Protein AF-A0A354TNU0-F1 (afdb_monomer_lite)

Foldseek 3Di:
DVLLVVLVVLVVVVCCCCCVVPVVPPVVVVVCCVVPVLVVLSVVLNVLSVVLNVCPDPVNCVVCPPVNVVSVVCNVVSVVSVVSSVVVVVVVVVVVD

pLDDT: mean 89.35, std 8.28, range [51.47, 96.75]

Structure (mmCIF, N/CA/C/O backbone):
data_AF-A0A354TNU0-F1
#
_entry.id   AF-A0A354TNU0-F1
#
loop_
_atom_site.group_PDB
_atom_site.id
_atom_site.type_symbol
_atom_site.label_atom_id
_atom_site.label_alt_id
_atom_site.label_comp_id
_atom_site.label_asym_id
_atom_site.label_entity_id
_atom_site.label_seq_id
_atom_site.pdbx_PDB_ins_code
_atom_site.Cartn_x
_atom_site.Cartn_y
_atom_site.Cartn_z
_atom_site.occupancy
_atom_site.B_iso_or_equiv
_atom_site.auth_seq_id
_atom_site.auth_comp_id
_atom_site.auth_asym_id
_atom_site.auth_atom_id
_atom_site.pdbx_PDB_model_num
ATOM 1 N N . MET A 1 1 ? 1.035 -1.584 16.804 1.00 77.75 1 MET A N 1
ATOM 2 C CA . MET A 1 1 ? 2.180 -0.935 16.127 1.00 77.75 1 MET A CA 1
ATOM 3 C C . MET A 1 1 ? 2.635 -1.690 14.886 1.00 77.75 1 MET A C 1
ATOM 5 O O . MET A 1 1 ? 2.832 -1.035 13.877 1.00 77.75 1 MET A O 1
ATOM 9 N N . LEU A 1 2 ? 2.720 -3.029 14.902 1.00 86.31 2 LEU A N 1
ATOM 10 C CA . LEU A 1 2 ? 3.141 -3.830 13.735 1.00 86.31 2 LEU A CA 1
ATOM 11 C C . LEU A 1 2 ? 2.431 -3.470 12.414 1.00 86.31 2 LEU A C 1
ATOM 13 O O . LEU A 1 2 ? 3.100 -3.310 11.405 1.00 86.31 2 LEU A O 1
ATOM 17 N N . GLY A 1 3 ? 1.109 -3.255 12.417 1.00 87.81 3 GLY A N 1
ATOM 18 C CA . GLY A 1 3 ? 0.381 -2.865 11.197 1.00 87.81 3 GLY A CA 1
ATOM 19 C C . GLY A 1 3 ? 0.778 -1.496 10.623 1.00 87.81 3 GLY A C 1
ATOM 20 O O . GLY A 1 3 ? 0.813 -1.329 9.410 1.00 87.81 3 GLY A O 1
ATOM 21 N N . LEU A 1 4 ? 1.137 -0.531 11.478 1.00 89.06 4 LEU A N 1
ATOM 22 C CA . LEU A 1 4 ? 1.638 0.775 11.032 1.00 89.06 4 LEU A CA 1
ATOM 23 C C . LEU A 1 4 ? 3.056 0.663 10.468 1.00 89.06 4 LEU A C 1
ATOM 25 O O . LEU A 1 4 ? 3.352 1.281 9.451 1.00 89.06 4 LEU A O 1
ATOM 29 N N . PHE A 1 5 ? 3.908 -0.165 11.080 1.00 93.44 5 PHE A N 1
ATOM 30 C CA . PHE A 1 5 ? 5.222 -0.483 10.518 1.00 93.44 5 PHE A CA 1
ATOM 31 C C . PHE A 1 5 ? 5.105 -1.207 9.173 1.00 93.44 5 PHE A C 1
ATOM 33 O O . PHE A 1 5 ? 5.832 -0.869 8.247 1.00 93.44 5 PHE A O 1
ATOM 40 N N . ALA A 1 6 ? 4.165 -2.144 9.034 1.00 93.31 6 ALA A N 1
ATOM 41 C CA . ALA A 1 6 ? 3.905 -2.817 7.764 1.00 93.31 6 ALA A CA 1
ATOM 42 C C . ALA A 1 6 ? 3.503 -1.820 6.665 1.00 93.31 6 ALA A C 1
ATOM 44 O O . ALA A 1 6 ? 4.054 -1.868 5.571 1.00 93.31 6 ALA A O 1
ATOM 45 N N . LEU A 1 7 ? 2.609 -0.868 6.966 1.00 94.56 7 LEU A N 1
ATOM 46 C CA . LEU A 1 7 ? 2.256 0.203 6.030 1.00 94.56 7 LEU A CA 1
ATOM 47 C C . LEU A 1 7 ? 3.452 1.109 5.699 1.00 94.56 7 LEU A C 1
ATOM 49 O O . LEU A 1 7 ? 3.628 1.485 4.542 1.00 94.56 7 LEU A O 1
ATOM 53 N N . PHE A 1 8 ? 4.274 1.457 6.691 1.00 95.31 8 PHE A N 1
ATOM 54 C CA . PHE A 1 8 ? 5.482 2.252 6.473 1.00 95.31 8 PHE A CA 1
ATOM 55 C C . PHE A 1 8 ? 6.432 1.559 5.489 1.00 95.31 8 PHE A C 1
ATOM 57 O O . PHE A 1 8 ? 6.776 2.142 4.463 1.00 95.31 8 PHE A O 1
ATOM 64 N N . TYR A 1 9 ? 6.779 0.294 5.741 1.00 95.81 9 TYR A N 1
ATOM 65 C CA . TYR A 1 9 ? 7.633 -0.484 4.842 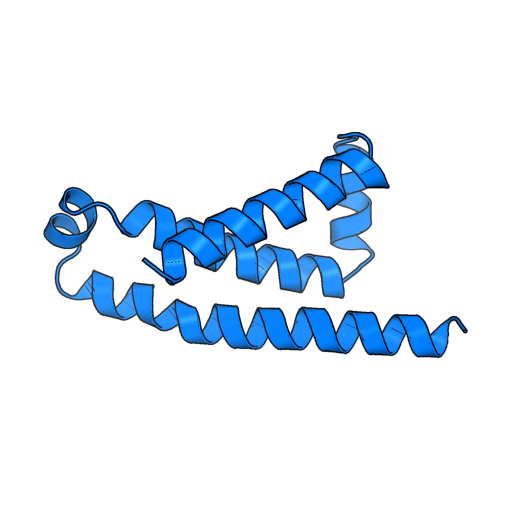1.00 95.81 9 TYR A CA 1
ATOM 66 C C . TYR A 1 9 ? 7.008 -0.663 3.457 1.00 95.81 9 TYR A C 1
ATOM 68 O O . TYR A 1 9 ? 7.706 -0.503 2.461 1.00 95.81 9 TYR A O 1
ATOM 76 N N . ALA A 1 10 ? 5.701 -0.922 3.371 1.00 95.50 10 ALA A N 1
ATOM 77 C CA . ALA A 1 10 ? 5.008 -1.036 2.089 1.00 95.50 10 ALA A CA 1
ATOM 78 C C . ALA A 1 10 ? 5.013 0.290 1.302 1.00 95.50 10 ALA A C 1
ATOM 80 O O . ALA A 1 10 ? 5.137 0.283 0.081 1.00 95.50 10 ALA A O 1
ATOM 81 N N . THR A 1 11 ? 4.939 1.433 1.993 1.00 96.06 11 THR A N 1
ATOM 82 C CA . THR A 1 11 ? 5.050 2.761 1.368 1.00 96.06 11 THR A CA 1
ATOM 83 C C . THR A 1 11 ? 6.460 2.995 0.842 1.00 96.06 11 THR A C 1
ATOM 85 O O . THR A 1 11 ? 6.618 3.425 -0.295 1.00 96.06 11 THR A O 1
ATOM 88 N N . VAL A 1 12 ? 7.490 2.673 1.631 1.00 96.75 12 VAL A N 1
ATOM 89 C CA . VAL A 1 12 ? 8.886 2.754 1.176 1.00 96.75 12 VAL A CA 1
ATOM 90 C C . VAL A 1 12 ? 9.110 1.845 -0.032 1.00 96.75 12 VAL A C 1
ATOM 92 O O . VAL A 1 12 ? 9.691 2.286 -1.015 1.00 96.75 12 VAL A O 1
ATOM 95 N N . HIS A 1 13 ? 8.603 0.613 0.002 1.00 94.75 13 HIS A N 1
ATOM 96 C CA . HIS A 1 13 ? 8.694 -0.331 -1.110 1.00 94.75 13 HIS A CA 1
ATOM 97 C C . HIS A 1 13 ? 8.076 0.236 -2.399 1.00 94.75 13 HIS A C 1
ATOM 99 O O . HIS A 1 13 ? 8.730 0.253 -3.440 1.00 94.75 13 HIS A O 1
ATOM 105 N N . LEU A 1 14 ? 6.857 0.778 -2.313 1.00 94.06 14 LEU A N 1
ATOM 106 C CA . LEU A 1 14 ? 6.175 1.410 -3.443 1.00 94.06 14 LEU A CA 1
ATOM 107 C C . LEU A 1 14 ? 6.946 2.632 -3.965 1.00 94.06 14 LEU A C 1
ATOM 109 O O . LEU A 1 14 ? 7.082 2.803 -5.174 1.00 94.06 14 LEU A O 1
ATOM 113 N N . LEU A 1 15 ? 7.501 3.453 -3.070 1.00 94.81 15 LEU A N 1
ATOM 114 C CA . LEU A 1 15 ? 8.316 4.605 -3.454 1.00 94.81 15 LEU A CA 1
ATOM 115 C C . LEU A 1 15 ? 9.615 4.195 -4.142 1.00 94.81 15 LEU A C 1
ATOM 117 O O . LEU A 1 15 ? 10.000 4.846 -5.109 1.00 94.81 15 LEU A O 1
ATOM 121 N N . VAL A 1 16 ? 10.291 3.138 -3.685 1.00 94.62 16 VAL A N 1
ATOM 122 C CA . VAL A 1 16 ? 11.502 2.628 -4.346 1.00 94.62 16 VAL A CA 1
ATOM 123 C C . VAL A 1 16 ? 11.166 2.166 -5.759 1.00 94.62 16 VAL A C 1
ATOM 125 O O . VAL A 1 16 ? 11.845 2.580 -6.690 1.00 94.62 16 VAL A O 1
ATOM 128 N N . TRP A 1 17 ? 10.086 1.402 -5.942 1.00 91.31 17 TRP A N 1
ATOM 129 C CA . TRP A 1 17 ? 9.635 1.002 -7.276 1.00 91.31 17 TRP A CA 1
ATOM 130 C C . TRP A 1 17 ? 9.326 2.218 -8.169 1.00 91.31 17 TRP A C 1
ATOM 132 O O . TRP A 1 17 ? 9.891 2.352 -9.252 1.00 91.31 17 TRP A O 1
ATOM 142 N N . MET A 1 18 ? 8.538 3.185 -7.689 1.00 92.62 18 MET A N 1
ATOM 143 C CA . MET A 1 18 ? 8.218 4.389 -8.471 1.00 92.62 18 MET A CA 1
ATOM 144 C C . MET A 1 18 ? 9.444 5.254 -8.799 1.00 92.62 18 MET A C 1
ATOM 146 O O . MET A 1 18 ? 9.504 5.844 -9.876 1.00 92.62 18 MET A O 1
ATOM 150 N N . SER A 1 19 ? 10.396 5.376 -7.871 1.00 92.44 19 SER A N 1
ATOM 151 C CA . SER A 1 19 ? 11.548 6.274 -8.013 1.00 92.44 19 SER A CA 1
ATOM 152 C C . SER A 1 19 ? 12.710 5.630 -8.761 1.00 92.44 19 SER A C 1
ATOM 154 O O . SER A 1 19 ? 13.151 6.182 -9.764 1.00 92.44 19 SER A O 1
ATOM 156 N N . PHE A 1 20 ? 13.196 4.474 -8.308 1.00 90.25 20 PHE A N 1
ATOM 157 C CA . PHE A 1 20 ? 14.392 3.838 -8.860 1.00 90.25 20 PHE A CA 1
ATOM 158 C C . PHE A 1 20 ? 14.128 3.143 -10.195 1.00 90.25 20 PHE A C 1
ATOM 160 O O . PHE A 1 20 ? 14.974 3.228 -11.079 1.00 90.25 20 PHE A O 1
ATOM 167 N N . LEU A 1 21 ? 12.980 2.473 -10.357 1.00 87.12 21 LEU A N 1
ATOM 168 C CA . LEU A 1 21 ? 12.674 1.749 -11.599 1.00 87.12 21 LEU A CA 1
ATOM 169 C C . LEU A 1 21 ? 12.045 2.664 -12.656 1.00 87.12 21 LEU A C 1
ATOM 171 O O . LEU A 1 21 ? 12.395 2.576 -13.829 1.00 87.12 21 LEU A O 1
ATOM 175 N N . LEU A 1 22 ? 11.150 3.569 -12.248 1.00 90.12 22 LEU A N 1
ATOM 176 C CA . LEU A 1 22 ? 10.336 4.352 -13.188 1.00 90.12 22 LEU A CA 1
ATOM 177 C C . LEU A 1 22 ? 10.622 5.859 -13.195 1.00 90.12 22 LEU A C 1
ATOM 179 O O . LEU A 1 22 ? 10.081 6.574 -14.042 1.00 90.12 22 LEU A O 1
ATOM 183 N N . GLY A 1 23 ? 11.443 6.375 -12.275 1.00 91.31 23 GLY A N 1
ATOM 184 C CA . GLY A 1 23 ? 11.786 7.800 -12.215 1.00 91.31 23 GLY A CA 1
ATOM 185 C C . GLY A 1 23 ? 10.576 8.729 -12.055 1.00 91.31 23 GLY A C 1
ATOM 186 O O . GLY A 1 23 ? 10.590 9.838 -12.582 1.00 91.31 23 GLY A O 1
ATOM 187 N N . PHE A 1 24 ? 9.507 8.271 -11.393 1.00 89.81 24 PHE A N 1
ATOM 188 C CA . PHE A 1 24 ? 8.216 8.967 -11.261 1.00 89.81 24 PHE A CA 1
ATOM 189 C C . PHE A 1 24 ? 7.511 9.300 -12.589 1.00 89.81 24 PHE A C 1
ATOM 191 O O . PHE A 1 24 ? 6.676 10.206 -12.658 1.00 89.81 24 PHE A O 1
ATOM 198 N N . ARG A 1 25 ? 7.794 8.556 -13.663 1.00 92.31 25 ARG A N 1
ATOM 199 C CA . ARG A 1 25 ? 7.084 8.698 -14.940 1.00 92.31 25 ARG A CA 1
ATOM 200 C C . ARG A 1 25 ? 5.680 8.095 -14.839 1.00 92.31 25 ARG A C 1
ATOM 202 O O . ARG A 1 25 ? 5.499 6.898 -15.026 1.00 92.31 25 ARG A O 1
ATOM 209 N N . TRP A 1 26 ? 4.674 8.936 -14.599 1.00 88.00 26 TRP A N 1
ATOM 210 C CA . TRP A 1 26 ? 3.275 8.524 -14.386 1.00 88.00 26 TRP A CA 1
ATOM 211 C C . TRP A 1 26 ? 2.678 7.642 -15.489 1.00 88.00 26 TRP A C 1
ATOM 213 O O . TRP A 1 26 ? 1.908 6.737 -15.182 1.00 88.00 26 TRP A O 1
ATOM 223 N N . ILE A 1 27 ? 3.051 7.871 -16.752 1.00 92.31 27 ILE A N 1
ATOM 224 C CA . ILE A 1 27 ? 2.598 7.041 -17.880 1.00 92.31 27 ILE A CA 1
ATOM 225 C C . ILE A 1 27 ? 3.163 5.621 -17.757 1.00 92.31 27 ILE A C 1
ATOM 227 O O . ILE A 1 27 ? 2.400 4.662 -17.775 1.00 92.31 27 ILE A O 1
ATOM 231 N N . ALA A 1 28 ? 4.472 5.499 -17.521 1.00 89.25 28 ALA A N 1
ATOM 232 C CA . ALA A 1 28 ? 5.139 4.208 -17.363 1.00 89.25 28 ALA A CA 1
ATOM 233 C C . ALA A 1 28 ? 4.630 3.444 -16.128 1.00 89.25 28 ALA A C 1
ATOM 235 O O . ALA A 1 28 ? 4.476 2.233 -16.175 1.00 89.25 28 ALA A O 1
ATOM 236 N N . ILE A 1 29 ? 4.300 4.154 -15.042 1.00 89.50 29 ILE A N 1
ATOM 237 C CA . ILE A 1 29 ? 3.652 3.567 -13.855 1.00 89.50 29 ILE A CA 1
ATOM 238 C C . ILE A 1 29 ? 2.305 2.936 -14.228 1.00 89.50 29 ILE A C 1
ATOM 240 O O . ILE A 1 29 ? 2.003 1.831 -13.784 1.00 89.50 29 ILE A O 1
ATOM 244 N N . GLY A 1 30 ? 1.491 3.637 -15.021 1.00 88.38 30 GLY A N 1
ATOM 245 C CA . GLY A 1 30 ? 0.192 3.136 -15.469 1.00 88.38 30 GLY A CA 1
ATOM 246 C C . GLY A 1 30 ? 0.314 1.924 -16.394 1.00 88.38 30 GLY A C 1
ATOM 247 O O . GLY A 1 30 ? -0.409 0.949 -16.204 1.00 88.38 30 GLY A O 1
ATOM 248 N N . GLU A 1 31 ? 1.245 1.974 -17.348 1.00 90.69 31 GLU A N 1
ATOM 249 C CA . GLU A 1 31 ? 1.553 0.860 -18.254 1.00 90.69 31 GLU A CA 1
ATOM 250 C C . GLU A 1 31 ? 2.026 -0.365 -17.470 1.00 90.69 31 GLU A C 1
ATOM 252 O O . GLU A 1 31 ? 1.442 -1.437 -17.586 1.00 90.69 31 GLU A O 1
ATOM 257 N N . GLU A 1 32 ? 3.005 -0.202 -16.581 1.00 88.00 32 GLU A N 1
ATOM 258 C CA . GLU A 1 32 ? 3.579 -1.319 -15.836 1.00 88.00 32 GLU A CA 1
ATOM 259 C C . GLU A 1 32 ? 2.564 -1.948 -14.864 1.00 88.00 32 GLU A C 1
ATOM 261 O O . GLU A 1 32 ? 2.526 -3.168 -14.695 1.00 88.00 32 GLU A O 1
ATOM 266 N N . LEU A 1 33 ? 1.669 -1.140 -14.285 1.00 88.62 33 LEU A N 1
ATOM 267 C CA . LEU A 1 33 ? 0.577 -1.626 -13.439 1.00 88.62 33 LEU A CA 1
ATOM 268 C C . LEU A 1 33 ? -0.493 -2.405 -14.226 1.00 88.62 33 LEU A C 1
ATOM 270 O O . LEU A 1 33 ? -1.164 -3.257 -13.639 1.00 88.62 33 LEU A O 1
ATOM 274 N N . ALA A 1 34 ? -0.670 -2.107 -15.517 1.00 88.25 34 ALA A N 1
ATOM 275 C CA . ALA A 1 34 ? -1.613 -2.791 -16.403 1.00 88.25 34 ALA A CA 1
ATOM 276 C C . ALA A 1 34 ? -1.006 -4.049 -17.044 1.00 88.25 34 ALA A C 1
ATOM 278 O O . ALA A 1 34 ? -1.687 -5.065 -17.174 1.00 88.25 34 ALA A O 1
ATOM 279 N N . GLU A 1 35 ? 0.271 -3.995 -17.418 1.00 87.81 35 GLU A N 1
ATOM 280 C CA . GLU A 1 35 ? 0.976 -5.079 -18.103 1.00 87.81 35 GLU A CA 1
ATOM 281 C C . GLU A 1 35 ? 1.479 -6.162 -17.143 1.00 87.81 35 GLU A C 1
ATOM 283 O O . GLU A 1 35 ? 1.583 -7.329 -17.527 1.00 87.81 35 GLU A O 1
ATOM 288 N N . ARG A 1 36 ? 1.771 -5.813 -15.881 1.00 87.25 36 ARG A N 1
ATOM 289 C CA . ARG A 1 36 ? 2.328 -6.745 -14.890 1.00 87.25 36 ARG A CA 1
ATOM 290 C C . ARG A 1 36 ? 1.303 -7.070 -13.793 1.00 87.25 36 ARG A C 1
ATOM 292 O O . ARG A 1 36 ? 1.266 -6.390 -12.764 1.00 87.25 36 ARG A O 1
ATOM 299 N N . PRO A 1 37 ? 0.518 -8.160 -13.931 1.00 87.38 37 PRO A N 1
ATOM 300 C CA . PRO A 1 37 ? -0.561 -8.488 -12.992 1.00 87.38 37 PRO A CA 1
ATOM 301 C C . PRO A 1 37 ? -0.072 -8.716 -11.555 1.00 87.38 37 PRO A C 1
ATOM 303 O O . PRO A 1 37 ? -0.796 -8.441 -10.595 1.00 87.38 37 PRO A O 1
ATOM 306 N N . PHE A 1 38 ? 1.170 -9.175 -11.373 1.00 87.94 38 PHE A N 1
ATOM 307 C CA . PHE A 1 38 ? 1.749 -9.340 -10.041 1.00 87.94 38 PHE A CA 1
ATOM 308 C C . PHE A 1 38 ? 1.936 -7.998 -9.317 1.00 87.94 38 PHE A C 1
ATOM 310 O O . PHE A 1 38 ? 1.693 -7.934 -8.111 1.00 87.94 38 PHE A O 1
ATOM 317 N N . ILE A 1 39 ? 2.288 -6.913 -10.021 1.00 90.38 39 ILE A N 1
ATOM 318 C CA . ILE A 1 39 ? 2.406 -5.566 -9.435 1.00 90.38 39 ILE A CA 1
ATOM 319 C C . ILE A 1 39 ? 1.029 -5.069 -9.002 1.00 90.38 39 ILE A C 1
ATOM 321 O O . ILE A 1 39 ? 0.882 -4.558 -7.891 1.00 90.38 39 ILE A O 1
ATOM 325 N N . THR A 1 40 ? -0.005 -5.298 -9.817 1.00 91.81 40 THR A N 1
ATOM 326 C CA . THR A 1 40 ? -1.389 -4.936 -9.483 1.00 91.81 40 THR A CA 1
ATOM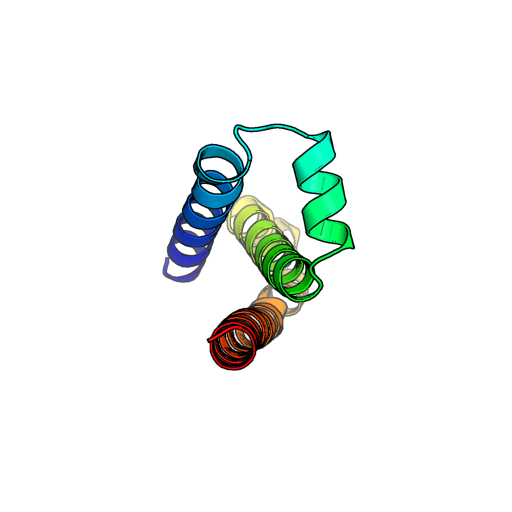 327 C C . THR A 1 40 ? -1.845 -5.585 -8.173 1.00 91.81 40 THR A C 1
ATOM 329 O O . THR A 1 40 ? -2.461 -4.926 -7.336 1.00 91.81 40 THR A O 1
ATOM 332 N N . ILE A 1 41 ? -1.502 -6.859 -7.942 1.00 94.06 41 ILE A N 1
ATOM 333 C CA . ILE A 1 41 ? -1.816 -7.573 -6.691 1.00 94.06 41 ILE A CA 1
ATOM 334 C C . ILE A 1 41 ? -1.107 -6.934 -5.490 1.00 94.06 41 ILE A C 1
ATOM 336 O O . ILE A 1 41 ? -1.738 -6.711 -4.451 1.00 94.06 41 ILE A O 1
ATOM 340 N N . GLY A 1 42 ? 0.179 -6.600 -5.631 1.00 93.69 42 GLY A N 1
ATOM 341 C CA . GLY A 1 42 ? 0.940 -5.896 -4.595 1.00 93.69 42 GLY A CA 1
ATOM 342 C C . GLY A 1 42 ? 0.343 -4.522 -4.274 1.00 93.69 42 GLY A C 1
ATOM 343 O O . GLY A 1 42 ? 0.168 -4.167 -3.106 1.00 93.69 42 GLY A O 1
ATOM 344 N N . PHE A 1 43 ? -0.075 -3.783 -5.303 1.00 94.00 43 PHE A N 1
ATOM 345 C CA . PHE A 1 43 ? -0.737 -2.490 -5.155 1.00 94.00 43 PHE A CA 1
ATOM 346 C C . PHE A 1 43 ? -2.097 -2.603 -4.448 1.00 94.00 43 PHE A C 1
ATOM 348 O O . PHE A 1 43 ? 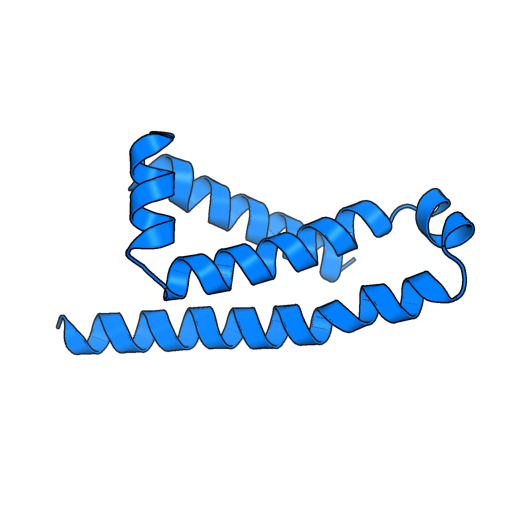-2.392 -1.818 -3.546 1.00 94.00 43 PHE A O 1
ATOM 355 N N . LEU A 1 44 ? -2.908 -3.616 -4.769 1.00 95.06 44 LEU A N 1
ATOM 356 C CA . LEU A 1 44 ? -4.161 -3.885 -4.054 1.00 95.06 44 LEU A CA 1
ATOM 357 C C . LEU A 1 44 ? -3.918 -4.189 -2.567 1.00 95.06 44 LEU A C 1
ATOM 359 O O . LEU A 1 44 ? -4.640 -3.674 -1.709 1.00 95.06 44 LEU A O 1
ATOM 363 N N . ALA A 1 45 ? -2.887 -4.977 -2.242 1.00 95.69 45 ALA A N 1
ATOM 364 C CA . ALA A 1 45 ? -2.497 -5.229 -0.855 1.00 95.69 45 ALA A CA 1
ATOM 365 C C . ALA A 1 45 ? -2.103 -3.927 -0.131 1.00 95.69 45 ALA A C 1
ATOM 367 O O . ALA A 1 45 ? -2.539 -3.690 1.001 1.00 95.69 45 ALA A O 1
ATOM 368 N N . TYR A 1 46 ? -1.342 -3.055 -0.803 1.00 96.06 46 TYR A N 1
ATOM 369 C CA . TYR A 1 46 ? -0.980 -1.732 -0.294 1.00 96.06 46 TYR A CA 1
ATOM 370 C C . TYR A 1 46 ? -2.209 -0.855 -0.026 1.00 96.06 46 TYR A C 1
ATOM 372 O O . TYR A 1 46 ? -2.308 -0.276 1.054 1.00 96.06 46 TYR A O 1
ATOM 380 N N . LEU A 1 47 ? -3.180 -0.797 -0.945 1.00 95.75 47 LEU A N 1
ATOM 381 C CA . LEU A 1 47 ? -4.410 -0.016 -0.761 1.00 95.75 47 LEU A CA 1
ATOM 382 C C . LEU A 1 47 ? -5.206 -0.464 0.470 1.00 95.75 47 LEU A C 1
ATOM 384 O O . LEU A 1 47 ? -5.706 0.375 1.225 1.00 95.75 47 LEU A O 1
ATOM 388 N N . ILE A 1 48 ? -5.289 -1.777 0.714 1.00 94.88 48 ILE A N 1
ATOM 389 C CA . ILE A 1 48 ? -5.918 -2.304 1.930 1.00 94.88 48 ILE A CA 1
ATOM 390 C C . ILE A 1 48 ? -5.146 -1.825 3.162 1.00 94.88 48 ILE A C 1
ATOM 392 O O . ILE A 1 48 ? -5.751 -1.270 4.079 1.00 94.88 48 ILE A O 1
ATOM 396 N N . LEU A 1 49 ? -3.819 -1.990 3.193 1.00 94.56 49 LEU A N 1
ATOM 397 C CA . LEU A 1 49 ? -2.993 -1.534 4.316 1.00 94.56 49 LEU A CA 1
ATOM 398 C C . LEU A 1 49 ? -3.110 -0.023 4.550 1.00 94.56 49 LEU A C 1
ATOM 400 O O . LEU A 1 49 ? -3.198 0.406 5.701 1.00 94.56 49 LEU A O 1
ATOM 404 N N . ALA A 1 50 ? -3.171 0.779 3.487 1.00 94.56 50 ALA A N 1
ATOM 405 C CA . ALA A 1 50 ? -3.348 2.223 3.562 1.00 94.56 50 ALA A CA 1
ATOM 406 C C . ALA A 1 50 ? -4.700 2.584 4.192 1.00 94.56 50 ALA A C 1
ATOM 408 O O . ALA A 1 50 ? -4.749 3.380 5.131 1.00 94.56 50 ALA A O 1
ATOM 409 N N . ALA A 1 51 ? -5.791 1.937 3.767 1.00 93.25 51 ALA A N 1
ATOM 410 C CA . ALA A 1 51 ? -7.109 2.125 4.374 1.00 93.25 51 ALA A CA 1
ATOM 411 C C . ALA A 1 51 ? -7.121 1.742 5.868 1.00 93.25 51 ALA A C 1
ATOM 413 O O . ALA A 1 51 ? -7.720 2.438 6.696 1.00 93.25 51 ALA A O 1
ATOM 414 N N . LEU A 1 52 ? -6.424 0.666 6.243 1.00 92.31 52 LEU A N 1
ATOM 415 C CA . LEU A 1 52 ? -6.265 0.264 7.644 1.00 92.31 52 LEU A CA 1
ATOM 416 C C . LEU A 1 52 ? -5.438 1.273 8.452 1.00 92.31 52 LEU A C 1
ATOM 418 O O . LEU A 1 52 ? -5.804 1.598 9.581 1.00 92.31 52 LEU A O 1
ATOM 422 N N . GLY A 1 53 ? -4.372 1.827 7.873 1.00 91.69 53 GLY A N 1
ATOM 423 C CA . GLY A 1 53 ? -3.558 2.867 8.506 1.00 91.69 53 GLY A CA 1
ATOM 424 C C . GLY A 1 53 ? -4.323 4.170 8.722 1.00 91.69 53 GLY A C 1
ATOM 425 O O . GLY A 1 53 ? -4.310 4.718 9.820 1.00 91.69 53 GLY A O 1
ATOM 426 N N . VAL A 1 54 ? -5.079 4.633 7.724 1.00 90.62 54 VAL A N 1
ATOM 427 C CA . VAL A 1 54 ? -5.917 5.843 7.841 1.00 90.62 54 VAL A CA 1
ATOM 428 C C . VAL 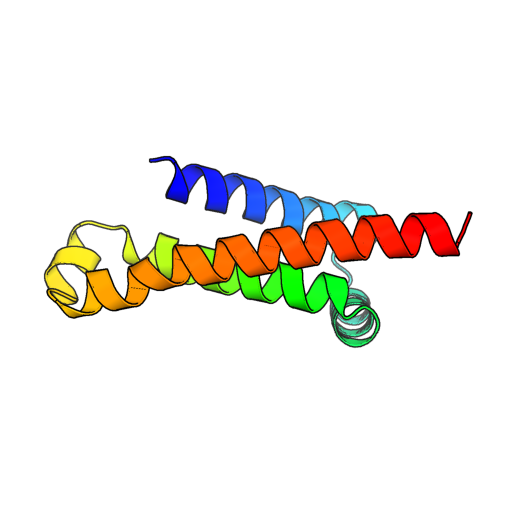A 1 54 ? -7.020 5.668 8.892 1.00 90.62 54 VAL A C 1
ATOM 430 O O . VAL A 1 54 ? -7.442 6.632 9.530 1.00 90.62 54 VAL A O 1
ATOM 433 N N . THR A 1 55 ? -7.471 4.433 9.127 1.00 91.00 55 THR A N 1
ATOM 434 C CA . THR A 1 55 ? -8.504 4.105 10.124 1.00 91.00 55 THR A CA 1
ATOM 435 C C . THR A 1 55 ? -7.938 3.711 11.497 1.00 91.00 55 THR A C 1
ATOM 437 O O . THR A 1 55 ? -8.704 3.359 12.400 1.00 91.00 55 THR A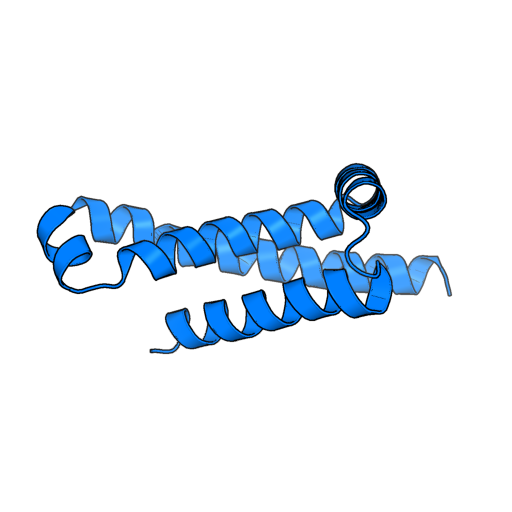 O 1
ATOM 440 N N . SER A 1 56 ? -6.620 3.822 11.702 1.00 85.12 56 SER A N 1
ATOM 441 C CA . SER A 1 56 ? -5.950 3.551 12.980 1.00 85.12 56 SER A CA 1
ATOM 442 C C . SER A 1 56 ? -5.995 4.677 14.037 1.00 85.12 56 SER A C 1
ATOM 444 O O . SER A 1 56 ? -5.813 4.356 15.217 1.00 85.12 56 SER A O 1
ATOM 446 N N . PRO A 1 57 ? -6.203 5.978 13.718 1.00 90.19 57 PRO A N 1
ATOM 447 C CA . PRO A 1 57 ? -6.290 7.023 14.737 1.00 90.19 57 PRO A CA 1
ATOM 448 C C . PRO A 1 57 ? -7.444 6.786 15.719 1.00 90.19 57 PRO A C 1
ATOM 450 O O . PRO A 1 57 ? -8.549 6.420 15.319 1.00 90.19 57 PRO A O 1
ATOM 453 N N . LYS A 1 58 ? -7.233 7.074 17.013 1.00 84.56 58 LYS A N 1
ATOM 454 C CA . LYS A 1 58 ? -8.242 6.860 18.077 1.00 84.56 58 LYS A CA 1
ATOM 455 C C . LYS A 1 58 ? -9.597 7.524 17.772 1.00 84.56 58 LYS A C 1
ATOM 457 O O . LYS A 1 58 ? -10.639 6.974 18.124 1.00 84.56 58 LYS A O 1
ATOM 462 N N . ALA A 1 59 ? -9.589 8.666 17.079 1.00 87.81 59 ALA A N 1
ATOM 463 C CA . ALA A 1 59 ? -10.797 9.357 16.623 1.00 87.81 59 ALA A CA 1
ATOM 464 C C . ALA A 1 59 ? -11.615 8.521 15.617 1.00 87.81 59 ALA A C 1
ATOM 466 O O . ALA A 1 59 ? -12.829 8.385 15.763 1.00 87.81 59 ALA A O 1
ATOM 467 N N . MET A 1 60 ? -10.944 7.902 14.641 1.00 86.19 60 MET A N 1
ATOM 468 C CA . MET A 1 60 ? -11.551 7.027 13.633 1.00 86.19 60 MET A CA 1
ATOM 469 C C . MET A 1 60 ? -12.096 5.738 14.254 1.00 86.19 60 MET A C 1
ATOM 471 O O . MET A 1 60 ? -13.220 5.336 13.950 1.00 86.19 60 MET A O 1
ATOM 475 N N . VAL A 1 61 ? -11.349 5.136 15.185 1.00 89.19 61 VAL A N 1
ATOM 476 C CA . VAL A 1 61 ? -11.795 3.938 15.916 1.00 89.19 61 VAL A CA 1
ATOM 477 C C . VAL A 1 61 ? -13.093 4.216 16.679 1.00 89.19 61 VAL A C 1
ATOM 479 O O . VAL A 1 61 ? -14.047 3.441 16.591 1.00 89.19 61 VAL A O 1
ATOM 482 N N . ARG A 1 62 ? -13.167 5.359 17.376 1.00 87.81 62 ARG A N 1
ATOM 483 C CA . ARG A 1 62 ? -14.362 5.767 18.128 1.00 87.81 62 ARG A CA 1
ATOM 484 C C . ARG A 1 62 ? -15.548 6.088 17.212 1.00 87.81 62 ARG A C 1
ATOM 486 O O . ARG A 1 62 ? -16.674 5.758 17.567 1.00 87.81 62 ARG A O 1
ATOM 493 N N . LYS A 1 63 ? -15.300 6.670 16.032 1.00 90.75 63 LYS A N 1
ATOM 494 C CA . LYS A 1 63 ? -16.330 6.992 15.028 1.00 90.75 63 LYS A CA 1
ATOM 495 C C . LYS A 1 63 ? -16.914 5.747 14.347 1.00 90.75 63 LYS A C 1
ATOM 497 O O . LYS A 1 63 ? -18.109 5.703 14.086 1.00 90.75 63 LYS A O 1
ATOM 502 N N . MET A 1 64 ? -16.093 4.735 14.054 1.00 85.38 64 MET A N 1
ATOM 503 C CA . MET A 1 64 ? -16.526 3.532 13.323 1.00 85.38 64 MET A CA 1
ATOM 504 C C . MET A 1 64 ? -17.145 2.440 14.208 1.00 85.38 64 MET A C 1
ATOM 506 O O . MET A 1 64 ? -17.893 1.596 13.705 1.00 85.38 64 MET A O 1
ATOM 510 N N . GLY A 1 65 ? -16.819 2.404 15.504 1.00 90.62 65 GLY A N 1
ATOM 511 C CA . GLY A 1 65 ? -17.383 1.441 16.452 1.00 90.62 65 GLY A CA 1
ATOM 512 C C . GLY A 1 65 ? -17.234 -0.018 15.992 1.00 90.62 65 GLY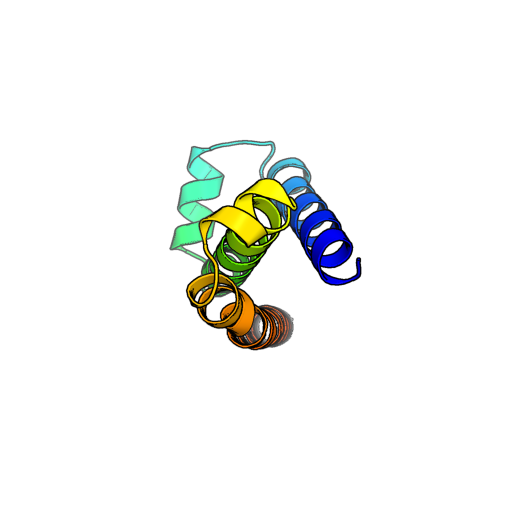 A C 1
ATOM 513 O O . GLY A 1 65 ? -16.129 -0.501 15.746 1.00 90.62 65 GLY A O 1
ATOM 514 N N . LYS A 1 66 ? -18.355 -0.741 15.849 1.00 87.62 66 LYS A N 1
ATOM 515 C CA . LYS A 1 66 ? -18.378 -2.171 15.469 1.00 87.62 66 LYS A CA 1
ATOM 516 C C . LYS A 1 66 ? -17.825 -2.439 14.061 1.00 87.62 66 LYS A C 1
ATOM 518 O O . LYS A 1 66 ? -17.225 -3.492 13.834 1.00 87.62 66 LYS A O 1
ATOM 523 N N . ASN A 1 67 ? -17.962 -1.485 13.137 1.00 90.38 67 ASN A N 1
ATOM 524 C CA . ASN A 1 67 ? -17.495 -1.633 11.755 1.00 90.38 67 ASN A CA 1
ATOM 525 C C . ASN A 1 67 ? -15.964 -1.599 11.646 1.00 90.38 67 ASN A C 1
ATOM 527 O O . ASN A 1 67 ? -15.408 -2.171 10.710 1.00 90.38 67 ASN A O 1
ATOM 531 N N . TRP A 1 68 ? -15.273 -1.016 12.634 1.00 92.06 68 TRP A N 1
ATOM 532 C CA . TRP A 1 68 ? -13.811 -0.971 12.682 1.00 92.06 68 TRP A CA 1
ATOM 533 C C . TRP A 1 68 ? -13.193 -2.374 12.662 1.00 92.06 68 TRP A C 1
ATOM 535 O O . TRP A 1 68 ? -12.312 -2.651 11.851 1.00 92.06 68 TRP A O 1
ATOM 545 N N . LYS A 1 69 ? -13.723 -3.299 13.480 1.00 88.38 69 LYS A N 1
ATOM 546 C CA . LYS A 1 69 ? -13.253 -4.695 13.521 1.00 88.38 69 LYS A CA 1
ATOM 547 C C . LYS A 1 69 ? -13.509 -5.437 12.208 1.00 88.38 69 LYS A C 1
ATOM 549 O O . LYS A 1 69 ? -12.741 -6.327 11.854 1.00 88.38 69 LYS A O 1
ATOM 554 N N . ARG A 1 70 ? -14.597 -5.114 11.497 1.00 91.31 70 ARG A N 1
ATOM 555 C CA . ARG A 1 70 ? -14.906 -5.723 10.194 1.00 91.31 70 ARG A CA 1
ATOM 556 C C . ARG A 1 70 ? -13.912 -5.254 9.137 1.00 91.31 70 ARG A C 1
ATOM 558 O O . ARG A 1 70 ? -13.365 -6.098 8.439 1.00 91.31 70 ARG A O 1
ATOM 565 N N . LEU A 1 71 ? -13.630 -3.951 9.092 1.00 91.00 71 LEU A N 1
ATOM 566 C CA . LEU A 1 71 ? -12.633 -3.382 8.188 1.00 91.00 71 LEU A CA 1
ATOM 567 C C . LEU A 1 71 ? -11.233 -3.931 8.491 1.00 91.00 71 LEU A C 1
ATOM 569 O O . LEU A 1 71 ? -10.566 -4.425 7.594 1.00 91.00 71 LEU A O 1
ATOM 573 N N . HIS A 1 72 ? -10.820 -3.944 9.761 1.00 92.88 72 HIS A N 1
ATOM 574 C CA . HIS A 1 72 ? -9.489 -4.419 10.156 1.00 92.88 72 HIS A CA 1
ATOM 575 C C . HIS A 1 72 ? -9.254 -5.910 9.905 1.00 92.88 72 HIS A C 1
ATOM 577 O O . HIS A 1 72 ? -8.108 -6.340 9.828 1.00 92.88 72 HIS A O 1
ATOM 583 N N . ARG A 1 73 ? -10.309 -6.700 9.683 1.00 93.31 73 ARG A N 1
ATOM 584 C CA . ARG A 1 73 ? -10.180 -8.095 9.247 1.00 93.31 73 ARG A CA 1
ATOM 585 C C . ARG A 1 73 ? -9.626 -8.223 7.826 1.00 93.31 73 ARG A C 1
ATOM 587 O O . ARG A 1 73 ? -9.080 -9.266 7.488 1.00 93.31 73 ARG A O 1
ATOM 594 N N . LEU A 1 74 ? -9.698 -7.166 7.015 1.00 94.12 74 LEU A N 1
ATOM 595 C CA . LEU A 1 74 ? -9.068 -7.138 5.695 1.00 94.12 74 LEU A CA 1
ATOM 596 C C . LEU A 1 74 ? -7.540 -7.246 5.765 1.00 94.12 74 LEU A C 1
ATOM 598 O O . LEU A 1 74 ? -6.920 -7.541 4.751 1.00 94.12 74 LEU A O 1
ATOM 602 N N . VAL A 1 75 ? -6.928 -7.110 6.949 1.00 94.44 75 VAL A N 1
ATOM 603 C CA . VAL A 1 75 ? -5.496 -7.385 7.134 1.00 94.44 75 VAL A CA 1
ATOM 604 C C . VAL A 1 75 ? -5.122 -8.807 6.704 1.00 94.44 75 VAL A C 1
ATOM 606 O O . VAL A 1 75 ? -4.057 -9.009 6.133 1.00 94.44 75 VAL A O 1
ATOM 609 N N . TYR A 1 76 ? -6.012 -9.785 6.906 1.00 94.19 76 TYR A N 1
ATOM 610 C CA . TYR A 1 76 ? -5.776 -11.161 6.463 1.00 94.19 76 TYR A CA 1
ATOM 611 C C . TYR A 1 76 ? -5.798 -11.270 4.938 1.00 94.19 76 TYR A C 1
ATOM 613 O O . TYR A 1 76 ? -4.988 -11.989 4.363 1.00 94.19 76 TYR A O 1
ATOM 621 N N . VAL A 1 77 ? -6.678 -10.511 4.279 1.00 95.50 77 VAL A N 1
ATOM 622 C CA . VAL A 1 77 ? -6.721 -10.432 2.813 1.00 95.50 77 VAL A CA 1
ATOM 623 C C . VAL A 1 77 ? -5.439 -9.785 2.289 1.00 95.50 77 VAL A C 1
ATOM 625 O O . VAL A 1 77 ? -4.814 -10.334 1.389 1.00 95.50 77 VAL A O 1
ATOM 628 N N . ALA A 1 78 ? -4.996 -8.679 2.896 1.00 95.06 78 ALA A N 1
ATOM 629 C CA . ALA A 1 78 ? -3.732 -8.034 2.540 1.00 95.06 78 ALA A CA 1
ATOM 630 C C . ALA A 1 78 ? -2.529 -8.979 2.704 1.00 95.06 78 ALA A C 1
ATOM 632 O O . ALA A 1 78 ? -1.660 -9.003 1.840 1.00 95.06 78 ALA A O 1
ATOM 633 N N . ALA A 1 79 ? -2.497 -9.789 3.768 1.00 94.31 79 ALA A N 1
ATOM 634 C CA . ALA A 1 79 ? -1.434 -10.768 3.986 1.00 94.31 79 ALA A CA 1
ATOM 635 C C . ALA A 1 79 ? -1.400 -11.848 2.891 1.00 94.31 79 ALA A C 1
ATOM 637 O O . ALA A 1 79 ? -0.332 -12.151 2.365 1.00 94.31 79 ALA A O 1
ATOM 638 N N . VAL A 1 80 ? -2.560 -12.390 2.505 1.00 96.38 80 VAL A N 1
ATOM 639 C CA . VAL A 1 80 ? -2.650 -13.369 1.409 1.00 96.38 80 VAL A CA 1
ATOM 640 C C . VAL A 1 80 ? -2.204 -12.745 0.086 1.00 96.38 80 VAL A C 1
ATOM 642 O O . VAL A 1 80 ? -1.389 -13.338 -0.614 1.00 96.38 80 VAL A O 1
ATOM 645 N N . LEU A 1 81 ? -2.675 -11.537 -0.237 1.00 95.19 81 LEU A N 1
ATOM 646 C CA . LEU A 1 81 ? -2.269 -10.834 -1.458 1.00 95.19 81 LEU A CA 1
ATOM 647 C C . LEU A 1 81 ? -0.761 -10.556 -1.486 1.00 95.19 81 LEU A C 1
ATOM 649 O O . LEU A 1 81 ? -0.138 -10.728 -2.528 1.00 95.19 81 LEU A O 1
ATOM 653 N N . ALA A 1 82 ? -0.158 -10.191 -0.352 1.00 93.75 82 ALA A N 1
ATOM 654 C CA . ALA A 1 82 ? 1.285 -9.976 -0.255 1.00 93.75 82 ALA A CA 1
ATOM 655 C C . ALA A 1 82 ? 2.090 -11.263 -0.513 1.00 93.75 82 ALA A C 1
ATOM 657 O O . ALA A 1 82 ? 3.104 -11.223 -1.206 1.00 93.75 82 ALA A O 1
ATOM 658 N N . ILE A 1 83 ? 1.624 -12.413 -0.011 1.00 94.56 83 ILE A N 1
ATOM 659 C CA . ILE A 1 83 ? 2.250 -13.715 -0.295 1.00 94.56 83 ILE A CA 1
ATOM 660 C C . ILE A 1 83 ? 2.118 -14.055 -1.781 1.00 94.56 83 ILE A C 1
ATOM 662 O O . ILE A 1 83 ? 3.098 -14.451 -2.405 1.00 94.56 83 ILE A O 1
ATOM 666 N N . VAL A 1 84 ? 0.928 -13.877 -2.362 1.00 94.19 84 VAL A N 1
ATOM 667 C CA . VAL A 1 84 ? 0.695 -14.127 -3.793 1.00 94.19 84 VAL A CA 1
ATOM 668 C C . VAL A 1 84 ? 1.590 -13.237 -4.657 1.00 94.19 84 VAL A C 1
ATOM 670 O O . VAL A 1 84 ? 2.199 -13.734 -5.598 1.00 94.19 84 VAL A O 1
ATOM 673 N N . HIS A 1 85 ? 1.720 -11.954 -4.312 1.00 93.44 85 HIS A N 1
ATOM 674 C CA . HIS A 1 85 ? 2.624 -11.017 -4.979 1.00 93.44 85 HIS A CA 1
ATOM 675 C C . HIS A 1 85 ? 4.079 -11.519 -4.972 1.00 93.44 85 HIS A C 1
ATOM 677 O O . HIS A 1 85 ? 4.711 -11.570 -6.025 1.00 93.44 85 HIS A O 1
ATOM 683 N N . LEU A 1 86 ? 4.579 -11.970 -3.815 1.00 91.69 86 LEU A N 1
ATOM 684 C CA . LEU A 1 86 ? 5.937 -12.504 -3.678 1.00 91.69 86 LEU A CA 1
ATOM 685 C C . LEU A 1 86 ? 6.146 -13.800 -4.475 1.00 91.69 86 LEU A C 1
ATOM 687 O O . LEU A 1 86 ? 7.132 -13.934 -5.193 1.00 91.69 86 LEU A O 1
ATOM 691 N N . LEU A 1 87 ? 5.228 -14.761 -4.354 1.00 91.38 87 LEU A N 1
ATOM 692 C CA . LEU A 1 87 ? 5.341 -16.052 -5.040 1.00 91.38 87 LEU A CA 1
ATOM 693 C C . LEU A 1 87 ? 5.301 -15.898 -6.560 1.00 91.38 87 LEU A C 1
ATOM 695 O O . LEU A 1 87 ? 5.975 -16.643 -7.270 1.00 91.38 87 LEU A O 1
ATOM 699 N N . TRP A 1 88 ? 4.518 -14.942 -7.060 1.00 90.25 88 TRP A N 1
ATOM 700 C CA . TRP A 1 88 ? 4.441 -14.686 -8.491 1.00 90.25 88 TRP A CA 1
ATOM 701 C C . TRP A 1 88 ? 5.752 -14.105 -9.017 1.00 90.25 88 TRP A C 1
ATOM 703 O O . TRP A 1 88 ? 6.255 -14.623 -10.008 1.00 90.25 88 TRP A O 1
ATOM 713 N N . ILE A 1 89 ? 6.334 -13.123 -8.318 1.00 84.06 89 ILE A N 1
ATOM 714 C CA . ILE A 1 89 ? 7.653 -12.562 -8.659 1.00 84.06 89 ILE A CA 1
ATOM 715 C C . ILE A 1 89 ? 8.708 -13.670 -8.752 1.00 84.06 89 ILE A C 1
ATOM 717 O O . ILE A 1 89 ? 9.372 -13.810 -9.774 1.00 84.06 89 ILE A O 1
ATOM 721 N N . LEU A 1 90 ? 8.788 -14.527 -7.730 1.00 85.12 90 LEU A N 1
ATOM 722 C CA . LEU A 1 90 ? 9.748 -15.634 -7.708 1.00 85.12 90 LEU A CA 1
ATOM 723 C C . LEU A 1 90 ? 9.548 -16.607 -8.876 1.00 85.12 90 LEU A C 1
ATOM 725 O O . LEU A 1 90 ? 10.510 -17.163 -9.398 1.00 85.12 90 LEU A O 1
ATOM 729 N N . ARG A 1 91 ? 8.298 -16.836 -9.290 1.00 78.00 91 ARG A N 1
ATOM 730 C CA . ARG A 1 91 ? 7.999 -17.700 -10.433 1.00 78.00 91 ARG A CA 1
ATOM 731 C C . ARG A 1 91 ? 8.417 -17.058 -11.753 1.00 78.00 91 ARG A C 1
ATOM 733 O O . ARG A 1 91 ? 8.942 -17.771 -12.601 1.00 78.00 91 ARG A O 1
ATOM 740 N N . THR A 1 92 ? 8.159 -15.765 -11.944 1.00 71.56 92 THR A N 1
ATOM 741 C CA . THR A 1 92 ? 8.552 -15.059 -13.173 1.00 71.56 92 THR A CA 1
ATOM 742 C C . THR A 1 92 ? 10.066 -14.988 -13.313 1.00 71.56 92 THR A C 1
ATOM 744 O O . THR A 1 92 ? 10.562 -15.262 -14.399 1.00 71.56 92 THR A O 1
ATOM 747 N N . ASP A 1 93 ? 10.794 -14.777 -12.214 1.00 63.53 93 ASP A N 1
ATOM 748 C CA . ASP A 1 93 ? 12.263 -14.763 -12.226 1.00 63.53 93 ASP A CA 1
ATOM 749 C C . ASP A 1 93 ? 12.851 -16.109 -12.689 1.00 63.53 93 ASP A C 1
ATOM 751 O O . ASP A 1 93 ? 13.837 -16.142 -13.416 1.00 63.53 93 ASP A O 1
ATOM 755 N N . ILE A 1 94 ? 12.227 -17.234 -12.317 1.00 63.44 94 ILE A N 1
ATOM 756 C CA . ILE A 1 94 ? 12.669 -18.581 -12.729 1.00 63.44 94 ILE A CA 1
ATOM 757 C C . ILE A 1 94 ? 12.325 -18.882 -14.197 1.00 63.44 94 ILE A C 1
ATOM 759 O O . ILE A 1 94 ? 12.972 -19.719 -14.813 1.00 63.44 94 ILE A O 1
ATOM 763 N N . GLN A 1 95 ? 11.291 -18.252 -14.763 1.00 61.31 95 GLN A N 1
ATOM 764 C CA . GLN A 1 95 ? 10.909 -18.469 -16.165 1.00 61.31 95 GLN A CA 1
ATOM 765 C C . GLN A 1 95 ? 11.753 -17.652 -17.152 1.00 61.31 95 GLN A C 1
ATOM 767 O O . GLN A 1 95 ? 11.800 -18.010 -18.327 1.00 61.31 95 GLN A O 1
ATOM 772 N N . GLU A 1 96 ? 12.381 -16.569 -16.693 1.00 55.06 96 GLU A N 1
ATOM 773 C CA . GLU A 1 96 ? 13.229 -15.695 -17.513 1.00 55.06 96 GLU A CA 1
ATOM 774 C C . GLU A 1 96 ? 14.736 -16.031 -17.421 1.00 55.06 96 GLU A C 1
ATOM 776 O O . GLU A 1 96 ? 15.514 -15.496 -18.213 1.00 55.06 96 GLU A O 1
ATOM 781 N N . ALA A 1 97 ? 15.143 -16.917 -16.499 1.00 51.47 97 ALA A N 1
ATOM 782 C CA . ALA A 1 97 ? 16.524 -17.385 -16.293 1.00 51.47 97 ALA A CA 1
ATOM 783 C C . ALA A 1 97 ? 16.834 -18.696 -17.036 1.00 51.47 97 ALA A C 1
ATOM 785 O O . ALA A 1 97 ? 17.973 -18.817 -17.545 1.00 51.47 97 ALA A O 1
#

Sequence (97 aa):
MLGLFALFYATVHLLVWMSFLLGFRWIAIGEELAERPFITIGFLAYLILAALGVTSPKAMVRKMGKNWKRLHRLVYVAAVLAIVHLLWILRTDIQEA

Radius of gyration: 15.44 Å; chains: 1; bounding box: 35×28×36 Å

Secondary structure (DSSP, 8-state):
-HHHHHHHHHHHHHHHIIIIITTT-HHHHHHHHHH-HHHHHHHHHHHHHHHHHHT-SHHHHHHHTHHHHHHHTHHHHHHHHHHHHHHHHHHHHHHH-